Protein AF-A0A257LM45-F1 (afdb_monomer)

Nearest PDB structures (foldseek):
  4m4u-assembly2_B  TM=7.599E-01  e=2.850E-01  Asper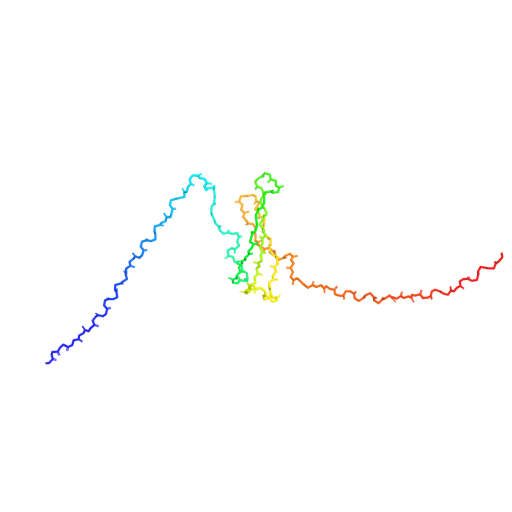gillus fumigatus Af293
  5tgn-assembly1_D  TM=5.383E-01  e=5.459E+00  Sphaerobacter thermophilus DSM 20745

Radius of gyration: 29.71 Å; Cα contacts (8 Å, |Δi|>4): 124; chains: 1; bounding box: 110×22×77 Å

Structure (mmCIF, N/CA/C/O backbone):
data_AF-A0A257LM45-F1
#
_entry.id   AF-A0A257LM45-F1
#
loop_
_atom_site.group_PDB
_atom_site.id
_atom_site.type_symbol
_atom_site.label_atom_id
_atom_site.label_alt_id
_atom_site.label_comp_id
_atom_site.label_asym_id
_atom_site.label_entity_id
_atom_site.label_seq_id
_atom_site.pdbx_PDB_ins_code
_atom_site.Cartn_x
_atom_site.Cartn_y
_atom_site.Cartn_z
_atom_site.occupancy
_atom_site.B_iso_or_equiv
_atom_site.auth_seq_id
_atom_site.auth_comp_id
_atom_site.auth_asym_id
_atom_site.auth_atom_id
_atom_site.pdbx_PDB_model_num
ATOM 1 N N . MET A 1 1 ? 66.478 -12.628 19.233 1.00 42.16 1 MET A N 1
ATOM 2 C CA . MET A 1 1 ? 65.895 -11.412 18.619 1.00 42.16 1 MET A CA 1
ATOM 3 C C . MET A 1 1 ? 64.378 -11.593 18.687 1.00 42.16 1 MET A C 1
ATOM 5 O O . MET A 1 1 ? 63.871 -12.444 17.982 1.00 42.16 1 MET A O 1
ATOM 9 N N . LYS A 1 2 ? 63.728 -11.220 19.798 1.00 41.28 2 LYS A N 1
ATOM 10 C CA . LYS A 1 2 ? 63.053 -9.925 20.031 1.00 41.28 2 LYS A CA 1
ATOM 11 C C . LYS A 1 2 ? 61.940 -9.644 19.004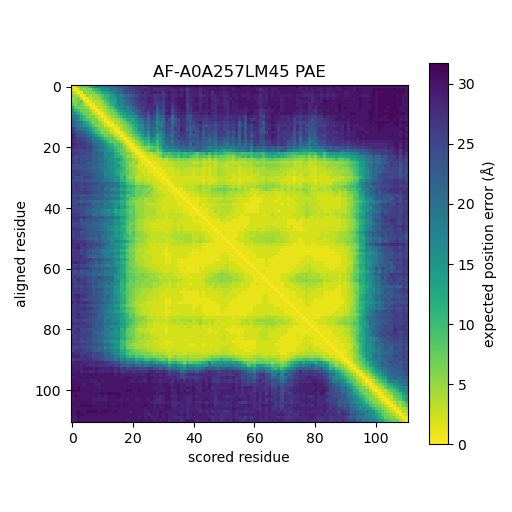 1.00 41.28 2 LYS A C 1
ATOM 13 O O . LYS A 1 2 ? 62.259 -9.140 17.940 1.00 41.28 2 LYS A O 1
ATOM 18 N N . ASN A 1 3 ? 60.710 -9.981 19.423 1.00 41.50 3 ASN A N 1
ATOM 19 C CA . ASN A 1 3 ? 59.412 -9.289 19.289 1.00 41.50 3 ASN A CA 1
ATOM 20 C C . ASN A 1 3 ? 59.021 -8.758 17.886 1.00 41.50 3 ASN A C 1
ATOM 22 O O . ASN A 1 3 ? 59.812 -8.143 17.195 1.00 41.50 3 ASN A O 1
ATOM 26 N N . THR A 1 4 ? 57.784 -8.888 17.410 1.00 47.97 4 THR A N 1
ATOM 27 C CA . THR A 1 4 ? 56.580 -8.354 18.059 1.00 47.97 4 THR A CA 1
ATOM 28 C C . THR A 1 4 ? 55.345 -8.909 17.348 1.00 47.97 4 THR A C 1
ATOM 30 O O . THR A 1 4 ? 55.114 -8.627 16.175 1.00 47.97 4 THR A O 1
ATOM 33 N N . LEU A 1 5 ? 54.543 -9.680 18.079 1.00 52.12 5 LEU A N 1
ATOM 34 C CA . LEU A 1 5 ? 53.169 -10.025 17.734 1.00 52.12 5 LEU A CA 1
ATOM 35 C C . LEU A 1 5 ? 52.301 -8.782 17.993 1.00 52.12 5 LEU A C 1
ATOM 37 O O . LEU A 1 5 ? 52.077 -8.417 19.145 1.00 52.12 5 LEU A O 1
ATOM 41 N N . LEU A 1 6 ? 51.861 -8.096 16.938 1.00 52.25 6 LEU A N 1
ATOM 42 C CA . LEU A 1 6 ? 50.916 -6.980 17.035 1.00 52.25 6 LEU A CA 1
ATOM 43 C C . LEU A 1 6 ? 49.488 -7.544 17.044 1.00 52.25 6 LEU A C 1
ATOM 45 O O . LEU A 1 6 ? 48.911 -7.830 15.998 1.00 52.25 6 LEU A O 1
ATOM 49 N N . LEU A 1 7 ? 48.933 -7.717 18.248 1.00 49.59 7 LEU A N 1
ATOM 50 C CA . LEU A 1 7 ? 47.490 -7.847 18.451 1.00 49.59 7 LEU A CA 1
ATOM 51 C C . LEU A 1 7 ? 46.825 -6.507 18.095 1.00 49.59 7 LEU A C 1
ATOM 53 O O . LEU A 1 7 ? 46.943 -5.531 18.835 1.00 49.59 7 LEU A O 1
ATOM 57 N N . LEU A 1 8 ? 46.088 -6.472 16.986 1.00 54.03 8 LEU A N 1
ATOM 58 C CA . LEU A 1 8 ? 45.070 -5.455 16.725 1.00 54.03 8 LEU A CA 1
ATOM 59 C C . LEU A 1 8 ? 43.842 -5.781 17.585 1.00 54.03 8 LEU A C 1
ATOM 61 O O . LEU A 1 8 ? 42.955 -6.526 17.175 1.00 54.03 8 LEU A O 1
ATOM 65 N N . LEU A 1 9 ? 43.809 -5.245 18.805 1.00 53.25 9 LEU A N 1
ATOM 66 C CA . LEU A 1 9 ? 42.611 -5.240 19.638 1.00 53.25 9 LEU A CA 1
ATOM 67 C C . LEU A 1 9 ? 41.660 -4.170 19.079 1.00 53.25 9 LEU A C 1
ATOM 69 O O . LEU A 1 9 ? 41.770 -2.989 19.405 1.00 53.25 9 LEU A O 1
ATOM 73 N N . ALA A 1 10 ? 40.764 -4.568 18.175 1.00 58.34 10 ALA A N 1
ATOM 74 C CA . ALA A 1 10 ? 39.680 -3.710 17.720 1.00 58.34 10 ALA A CA 1
ATOM 75 C C . ALA A 1 10 ? 38.765 -3.404 18.917 1.00 58.34 10 ALA A C 1
ATOM 77 O O . ALA A 1 10 ? 38.065 -4.289 19.411 1.00 58.34 10 ALA A O 1
ATOM 78 N N . LEU A 1 11 ? 38.786 -2.158 19.403 1.00 59.50 11 LEU A N 1
ATOM 79 C CA . LEU A 1 11 ? 37.774 -1.653 20.327 1.00 59.50 11 LEU A CA 1
ATOM 80 C C . LEU A 1 11 ? 36.435 -1.612 19.587 1.00 59.50 11 LEU A C 1
ATOM 82 O O . LEU A 1 11 ? 36.089 -0.628 18.937 1.00 59.50 11 LEU A O 1
ATOM 86 N N . VAL A 1 12 ? 35.680 -2.701 19.677 1.00 63.88 12 VAL A N 1
ATOM 87 C CA . VAL A 1 12 ? 34.253 -2.693 19.374 1.00 63.88 12 VAL A CA 1
ATOM 88 C C . VAL A 1 12 ? 33.588 -1.954 20.528 1.00 63.88 12 VAL A C 1
ATOM 90 O O . VAL A 1 12 ? 33.278 -2.546 21.557 1.00 63.88 12 VAL A O 1
ATOM 93 N N . SER A 1 13 ? 33.434 -0.639 20.393 1.00 64.94 13 SER A N 1
ATOM 94 C CA .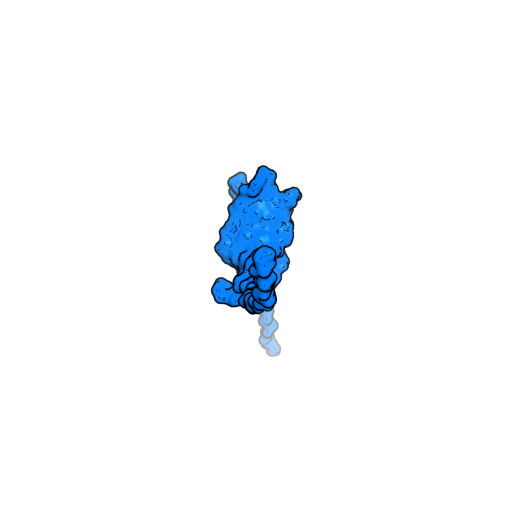 SER A 1 13 ? 32.583 0.138 21.289 1.00 64.94 13 SER A CA 1
ATOM 95 C C . SER A 1 13 ? 31.147 -0.352 21.102 1.00 64.94 13 SER A C 1
ATOM 97 O O . SER A 1 13 ? 30.608 -0.182 20.005 1.00 64.94 13 SER A O 1
ATOM 99 N N . PRO A 1 14 ? 30.497 -0.958 22.111 1.00 63.94 14 PRO A N 1
ATOM 100 C CA . PRO A 1 14 ? 29.077 -1.232 22.012 1.00 63.94 14 PRO A CA 1
ATOM 101 C C . PRO A 1 14 ? 28.359 0.118 21.989 1.00 63.94 14 PRO A C 1
ATOM 103 O O . PRO A 1 14 ? 28.281 0.820 22.998 1.00 63.94 14 PRO A O 1
ATOM 106 N N . SER A 1 15 ? 27.867 0.515 20.817 1.00 71.81 15 SER A N 1
ATOM 107 C CA . SER A 1 15 ? 26.902 1.601 20.708 1.00 71.81 15 SER A CA 1
ATOM 108 C C . SER A 1 15 ? 25.649 1.151 21.447 1.00 71.81 15 SER A C 1
ATOM 110 O O . SER A 1 15 ? 24.865 0.356 20.932 1.00 71.81 15 SER A O 1
ATOM 112 N N . LEU A 1 16 ? 25.490 1.609 22.688 1.00 62.16 16 LEU A N 1
ATOM 113 C CA . LEU A 1 16 ? 24.278 1.397 23.461 1.00 62.16 16 LEU A CA 1
ATOM 114 C C . LEU A 1 16 ? 23.163 2.175 22.751 1.00 62.16 16 LEU A C 1
ATOM 116 O O . LEU A 1 16 ? 23.016 3.382 22.935 1.00 62.16 16 LEU A O 1
ATOM 120 N N . SER A 1 17 ? 22.437 1.504 21.857 1.00 68.19 17 SER A N 1
ATOM 121 C CA . SER A 1 17 ? 21.245 2.072 21.240 1.00 68.19 17 SER A CA 1
ATOM 122 C C . SER A 1 17 ? 20.216 2.237 22.351 1.00 68.19 17 SER A C 1
ATOM 124 O O . SER A 1 17 ? 19.654 1.258 22.843 1.00 68.19 17 SER A O 1
ATOM 126 N N . ALA A 1 18 ? 20.044 3.470 22.827 1.00 63.44 18 ALA A N 1
ATOM 127 C CA . ALA A 1 18 ? 18.987 3.797 23.762 1.00 63.44 18 ALA A CA 1
ATOM 128 C C . ALA A 1 18 ? 17.657 3.547 23.045 1.00 63.44 18 ALA A C 1
ATOM 130 O O . ALA A 1 18 ? 17.246 4.337 22.195 1.00 63.44 18 ALA A O 1
ATOM 131 N N . ALA A 1 19 ? 17.008 2.425 23.354 1.00 65.88 19 ALA A N 1
ATOM 132 C CA . ALA A 1 19 ? 15.647 2.183 22.912 1.00 65.88 19 ALA A CA 1
ATOM 133 C C . ALA A 1 19 ? 14.789 3.338 23.439 1.00 65.88 19 ALA A C 1
ATOM 135 O O . ALA A 1 19 ? 14.680 3.537 24.651 1.00 65.88 19 ALA A O 1
ATOM 136 N N . ALA A 1 20 ? 14.251 4.149 22.528 1.00 71.75 20 ALA A N 1
ATOM 137 C CA . ALA A 1 20 ? 13.397 5.265 22.892 1.00 71.75 20 ALA A CA 1
ATOM 138 C C . ALA A 1 20 ? 12.212 4.726 23.700 1.00 71.75 20 ALA A C 1
ATOM 140 O O . ALA A 1 20 ? 11.489 3.848 23.228 1.00 71.75 20 ALA A O 1
ATOM 141 N N . VAL A 1 21 ? 12.025 5.235 24.920 1.00 72.31 21 VAL A N 1
ATOM 142 C CA . VAL A 1 21 ? 10.841 4.922 25.724 1.00 72.31 21 VAL A CA 1
ATOM 143 C C . VAL A 1 21 ? 9.632 5.461 24.952 1.00 72.31 21 VAL A C 1
ATOM 145 O O . VAL A 1 21 ? 9.579 6.672 24.711 1.00 72.31 21 VAL A O 1
ATOM 148 N N . PRO A 1 22 ? 8.687 4.607 24.517 1.00 75.81 22 PRO A N 1
ATOM 149 C CA . PRO A 1 22 ? 7.531 5.070 23.768 1.00 75.81 22 PRO A CA 1
ATOM 150 C C . PRO A 1 22 ? 6.738 6.067 24.611 1.00 75.81 22 PRO A C 1
ATOM 152 O O . PRO A 1 22 ? 6.458 5.821 25.785 1.00 75.81 22 PRO A O 1
ATOM 155 N N . SER A 1 23 ? 6.374 7.200 24.014 1.00 88.88 23 SER A N 1
ATOM 156 C CA . SER A 1 23 ? 5.428 8.123 24.640 1.00 88.88 23 SER A CA 1
ATOM 157 C C . SER A 1 23 ? 4.094 7.399 24.869 1.00 88.88 23 SER A C 1
ATOM 159 O O . SER A 1 23 ? 3.681 6.647 23.986 1.00 88.88 23 SER A O 1
ATOM 161 N N . PRO A 1 24 ? 3.362 7.668 25.968 1.00 88.62 24 PRO A N 1
ATOM 162 C CA . PRO A 1 24 ? 2.001 7.158 26.164 1.00 88.62 24 PRO A CA 1
ATOM 163 C C . PRO A 1 24 ? 1.032 7.494 25.016 1.00 88.62 24 PRO A C 1
ATOM 165 O O . PRO A 1 24 ? -0.016 6.870 24.895 1.00 88.62 24 PRO A O 1
ATOM 168 N N . ALA A 1 25 ? 1.371 8.476 24.171 1.00 92.00 25 ALA A N 1
ATOM 169 C CA . ALA A 1 25 ? 0.613 8.824 22.971 1.00 92.00 25 ALA A CA 1
ATOM 170 C C . ALA A 1 25 ? 0.824 7.850 21.789 1.00 92.00 25 ALA A C 1
ATOM 172 O O . ALA A 1 25 ? 0.059 7.884 20.827 1.00 92.00 25 ALA A O 1
ATOM 173 N N . VAL A 1 26 ? 1.858 7.002 21.822 1.00 90.94 26 VAL A N 1
ATOM 174 C CA . VAL A 1 26 ? 2.130 6.008 20.774 1.00 90.94 26 VAL A CA 1
ATOM 175 C C . VAL A 1 26 ? 1.298 4.762 21.052 1.00 90.94 26 VAL A C 1
ATOM 177 O O . VAL A 1 26 ? 1.610 3.985 21.948 1.00 90.94 26 VAL A O 1
ATOM 180 N N . LEU A 1 27 ? 0.246 4.561 20.259 1.00 89.06 27 LEU A N 1
ATOM 181 C CA . LEU A 1 27 ? -0.633 3.394 20.391 1.00 89.06 27 LEU A CA 1
ATOM 182 C C . LEU A 1 27 ? -0.012 2.117 19.804 1.00 89.06 27 LEU A C 1
ATOM 184 O O . LEU A 1 27 ? -0.231 1.025 20.321 1.00 89.06 27 LEU A O 1
ATOM 188 N N . SER A 1 28 ? 0.757 2.247 18.721 1.00 89.19 28 SER A N 1
ATOM 189 C CA . SER A 1 28 ? 1.423 1.132 18.041 1.00 89.19 28 SER A CA 1
ATOM 190 C C . SER A 1 28 ? 2.566 1.633 17.161 1.00 89.19 28 SER A C 1
ATOM 192 O O . SER A 1 28 ? 2.459 2.710 16.572 1.00 89.19 28 SER A O 1
ATOM 194 N N . SER A 1 29 ? 3.616 0.830 17.006 1.00 91.62 29 SER A N 1
ATOM 195 C CA . SER A 1 29 ? 4.705 1.058 16.054 1.00 91.62 29 SER A CA 1
ATOM 196 C C . SER A 1 29 ? 5.064 -0.245 15.340 1.00 91.62 29 SER A C 1
ATOM 198 O O . SER A 1 29 ? 4.937 -1.331 15.902 1.00 91.62 29 SER A O 1
ATOM 200 N N . GLY A 1 30 ? 5.478 -0.141 14.081 1.00 91.62 30 GLY A N 1
ATOM 201 C CA . GLY A 1 30 ? 5.833 -1.293 13.259 1.00 91.62 30 GLY A CA 1
ATOM 202 C C . GLY A 1 30 ? 5.882 -0.939 11.779 1.00 91.62 30 GLY A C 1
ATOM 203 O O . GLY A 1 30 ? 5.557 0.183 11.384 1.00 91.62 30 GLY A O 1
ATOM 204 N N . PHE A 1 31 ? 6.286 -1.907 10.964 1.00 93.00 31 PHE A N 1
ATOM 205 C CA . PHE A 1 31 ? 6.298 -1.776 9.514 1.00 93.00 31 PHE A CA 1
ATOM 206 C C . PHE A 1 31 ? 4.982 -2.269 8.901 1.00 93.00 31 PHE A C 1
ATOM 208 O O . PHE A 1 31 ? 4.344 -3.194 9.398 1.00 93.00 31 PHE A O 1
ATOM 215 N N . ILE A 1 32 ? 4.587 -1.647 7.790 1.00 94.94 32 ILE A N 1
ATOM 216 C CA . ILE A 1 32 ? 3.375 -2.008 7.037 1.00 94.94 32 ILE A CA 1
ATOM 217 C C . ILE A 1 32 ? 3.678 -3.055 5.951 1.00 94.94 32 ILE A C 1
ATOM 219 O O . ILE A 1 32 ? 2.811 -3.853 5.609 1.00 94.94 32 ILE A O 1
ATOM 223 N N . ASN A 1 33 ? 4.902 -3.071 5.406 1.00 92.62 33 ASN A N 1
ATOM 224 C CA . ASN A 1 33 ? 5.273 -3.906 4.259 1.00 92.62 33 ASN A CA 1
ATOM 225 C C . ASN A 1 33 ? 6.730 -4.412 4.357 1.00 92.62 33 ASN A C 1
ATOM 227 O O . ASN A 1 33 ? 7.596 -3.969 3.606 1.00 92.62 33 ASN A O 1
ATOM 231 N N . GLU A 1 34 ? 7.014 -5.323 5.296 1.00 87.94 34 GLU A N 1
ATOM 232 C CA . GLU A 1 34 ? 8.378 -5.814 5.613 1.00 87.94 34 GLU A CA 1
ATOM 233 C C . GLU A 1 34 ? 9.070 -6.616 4.488 1.00 87.94 34 GLU A C 1
ATOM 235 O O . GLU A 1 34 ? 10.261 -6.895 4.578 1.00 87.94 34 GLU A O 1
ATOM 240 N N . GLY A 1 35 ? 8.360 -6.950 3.407 1.00 88.75 35 GLY A N 1
ATOM 241 C CA . GLY A 1 35 ? 8.879 -7.687 2.246 1.00 88.75 35 GLY A CA 1
ATOM 242 C C . GLY A 1 35 ? 8.689 -6.942 0.927 1.00 88.75 35 GLY A C 1
ATOM 243 O O . GLY A 1 35 ? 8.386 -7.567 -0.088 1.00 88.75 35 GLY A O 1
ATOM 244 N N . ALA A 1 36 ? 8.776 -5.610 0.950 1.00 93.06 36 ALA A N 1
ATOM 245 C CA . ALA A 1 36 ? 8.574 -4.792 -0.237 1.00 93.06 36 ALA A CA 1
ATOM 246 C C . ALA A 1 36 ? 9.506 -5.224 -1.394 1.00 93.06 36 ALA A C 1
ATOM 248 O O . ALA A 1 36 ? 10.715 -5.336 -1.190 1.00 93.06 36 ALA A O 1
ATOM 249 N N . PRO A 1 37 ? 8.987 -5.416 -2.623 1.00 94.19 37 PRO A N 1
ATOM 250 C CA . PRO A 1 37 ? 9.801 -5.786 -3.786 1.00 94.19 37 PRO A CA 1
ATOM 251 C C . PRO A 1 37 ? 10.603 -4.606 -4.369 1.00 94.19 37 PRO A C 1
ATOM 253 O O . PRO A 1 37 ? 11.132 -4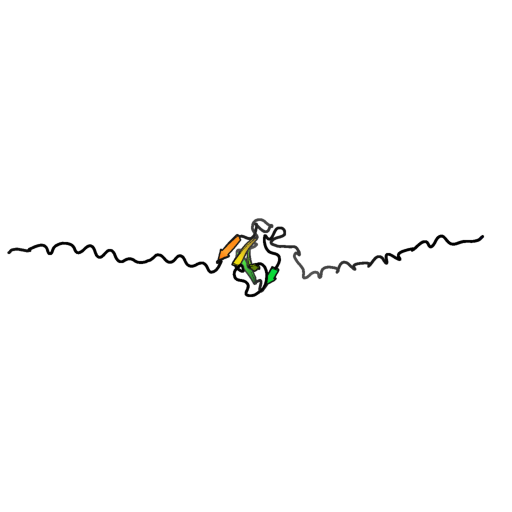.701 -5.472 1.00 94.19 37 PRO A O 1
ATOM 256 N N . TYR A 1 38 ? 10.678 -3.487 -3.648 1.00 95.94 38 TYR A N 1
ATOM 257 C CA . TYR A 1 38 ? 11.335 -2.249 -4.050 1.00 95.94 38 TYR A CA 1
ATOM 258 C C . TYR A 1 38 ? 12.168 -1.688 -2.891 1.00 95.94 38 TYR A C 1
ATOM 260 O O . TYR A 1 38 ? 11.794 -1.845 -1.727 1.00 95.94 38 TYR A O 1
ATOM 268 N N . PRO A 1 39 ? 13.284 -1.004 -3.191 1.00 96.56 39 PRO A N 1
ATOM 269 C CA . PRO A 1 39 ? 14.195 -0.501 -2.168 1.00 96.56 39 PRO A CA 1
ATOM 270 C C . PRO A 1 39 ? 13.757 0.831 -1.537 1.00 96.56 39 PRO A C 1
ATOM 272 O O . PRO A 1 39 ? 14.272 1.176 -0.476 1.00 96.56 39 PRO A O 1
ATOM 275 N N . SER A 1 40 ? 12.837 1.583 -2.158 1.00 96.50 40 SER A N 1
ATOM 276 C CA . SER A 1 40 ? 12.454 2.927 -1.701 1.00 96.50 40 SER A CA 1
ATOM 277 C C . SER A 1 40 ? 10.940 3.104 -1.579 1.00 96.50 40 SER A C 1
ATOM 279 O O . SER A 1 40 ? 10.183 2.675 -2.451 1.00 96.50 40 SER A O 1
ATOM 281 N N . CYS A 1 41 ? 10.500 3.820 -0.537 1.00 96.50 41 CYS A N 1
ATOM 282 C CA . CYS A 1 41 ? 9.127 4.305 -0.388 1.00 96.50 41 CYS A CA 1
ATOM 283 C C . CYS A 1 41 ? 9.089 5.784 0.035 1.00 96.50 41 CYS A C 1
ATOM 285 O O . CYS A 1 41 ? 9.954 6.241 0.781 1.00 96.50 41 CYS A O 1
ATOM 287 N N . HIS A 1 42 ? 8.114 6.554 -0.456 1.00 96.12 42 HIS A N 1
ATOM 288 C CA . HIS A 1 42 ? 7.979 7.980 -0.125 1.00 96.12 42 HIS A CA 1
ATOM 289 C C . HIS A 1 42 ? 6.529 8.477 -0.205 1.00 96.12 42 HIS A C 1
ATOM 291 O O . HIS A 1 42 ? 5.652 7.799 -0.745 1.00 96.12 42 HIS A O 1
ATOM 297 N N . ALA A 1 43 ? 6.301 9.668 0.366 1.00 95.81 43 ALA A N 1
ATOM 298 C CA . ALA A 1 43 ? 5.017 10.375 0.391 1.00 95.81 43 ALA A CA 1
ATOM 299 C C . ALA A 1 43 ? 3.842 9.482 0.839 1.00 95.81 43 ALA A C 1
ATOM 301 O O . ALA A 1 43 ? 2.834 9.345 0.146 1.00 95.81 43 ALA A O 1
ATOM 302 N N . SER A 1 44 ? 4.005 8.844 2.002 1.00 96.38 44 SER A N 1
ATOM 303 C CA . SER A 1 44 ? 2.988 7.969 2.574 1.00 96.38 44 SER A CA 1
ATOM 304 C C . SER A 1 44 ? 1.820 8.746 3.183 1.00 96.38 44 SER A C 1
ATOM 306 O O . SER A 1 44 ? 1.961 9.859 3.689 1.00 96.38 44 SER A O 1
ATOM 308 N N . THR A 1 45 ? 0.652 8.114 3.164 1.00 97.50 45 THR A N 1
ATOM 309 C CA . THR A 1 45 ? -0.557 8.548 3.861 1.00 97.50 45 THR A CA 1
ATOM 310 C C . THR A 1 45 ? -1.210 7.354 4.545 1.00 97.50 45 THR A C 1
ATOM 312 O O . THR A 1 45 ? -1.035 6.210 4.121 1.00 97.50 45 THR A O 1
ATOM 315 N N . ILE A 1 46 ? -1.967 7.616 5.605 1.00 97.50 46 ILE A N 1
ATOM 316 C CA . ILE A 1 46 ? -2.760 6.621 6.321 1.00 97.50 46 ILE A CA 1
ATOM 317 C C . ILE A 1 46 ? -4.086 7.248 6.747 1.00 97.50 46 ILE A C 1
ATOM 319 O O . ILE A 1 46 ? -4.125 8.397 7.184 1.00 97.50 46 ILE A O 1
ATOM 323 N N . VAL A 1 47 ? -5.177 6.500 6.612 1.00 97.94 47 VAL A N 1
ATOM 324 C CA . VAL A 1 47 ? -6.521 6.951 6.981 1.00 97.94 47 VAL A CA 1
ATOM 325 C C . VAL A 1 47 ? -7.315 5.814 7.611 1.00 97.94 47 VAL A C 1
ATOM 327 O O . VAL A 1 47 ? -7.176 4.654 7.219 1.00 97.94 47 VAL A O 1
ATOM 330 N N . GLU A 1 48 ? -8.168 6.140 8.576 1.00 97.31 48 GLU A N 1
ATOM 331 C CA . GLU A 1 48 ? -9.179 5.216 9.085 1.00 97.31 48 GLU A CA 1
ATOM 332 C C . GLU A 1 48 ? -10.416 5.253 8.180 1.00 97.31 48 GLU A C 1
ATOM 334 O O . GLU A 1 48 ? -10.990 6.310 7.928 1.00 97.31 48 GLU A O 1
ATOM 339 N N . THR A 1 49 ? -10.821 4.093 7.666 1.00 97.06 49 THR A N 1
ATOM 340 C CA . THR A 1 49 ? -11.972 3.967 6.748 1.00 97.06 49 THR A CA 1
ATOM 341 C C . THR A 1 49 ? -13.231 3.450 7.443 1.00 97.06 49 THR A C 1
ATOM 343 O O . THR A 1 49 ? -14.338 3.627 6.942 1.00 97.06 49 THR A O 1
ATOM 346 N N . ALA A 1 50 ? -13.060 2.805 8.595 1.00 96.50 50 ALA A N 1
ATOM 347 C CA . ALA A 1 50 ? -14.095 2.345 9.513 1.00 96.50 50 ALA A CA 1
ATOM 348 C C . ALA A 1 50 ? -13.427 2.054 10.872 1.00 96.50 50 ALA A C 1
ATOM 350 O O . ALA A 1 50 ? -12.209 1.867 10.882 1.00 96.50 50 ALA A O 1
ATOM 351 N N . PRO A 1 51 ? -14.178 1.935 11.984 1.00 95.44 51 PRO A N 1
ATOM 352 C CA . PRO A 1 51 ? -13.597 1.669 13.301 1.00 95.44 51 PRO A CA 1
ATOM 353 C C . PRO A 1 51 ? -12.597 0.502 13.292 1.00 95.44 51 PRO A C 1
ATOM 355 O O . PRO A 1 51 ? -12.958 -0.637 12.980 1.00 95.44 51 PRO A O 1
ATOM 358 N N . GLY A 1 52 ? -11.331 0.795 13.601 1.00 93.75 52 GLY A N 1
ATOM 359 C CA . GLY A 1 52 ? -10.238 -0.183 13.658 1.00 93.75 52 GLY A CA 1
ATOM 360 C C . GLY A 1 52 ? -9.734 -0.692 12.298 1.00 93.75 52 GLY A C 1
ATOM 361 O O . GLY A 1 52 ? -8.935 -1.633 12.256 1.00 93.75 52 GLY A O 1
ATOM 362 N N . ARG A 1 53 ? -10.184 -0.096 11.184 1.00 96.94 53 ARG A N 1
ATOM 363 C CA . ARG A 1 53 ? -9.753 -0.429 9.818 1.00 96.94 53 ARG A CA 1
ATOM 364 C C . ARG A 1 53 ? -9.020 0.738 9.180 1.00 96.94 53 ARG A C 1
ATOM 366 O O . ARG A 1 53 ? -9.622 1.768 8.867 1.00 96.94 53 ARG A O 1
ATOM 373 N N . LEU A 1 54 ? -7.733 0.540 8.920 1.00 98.12 54 LEU A N 1
ATOM 374 C CA . LEU A 1 54 ? -6.875 1.554 8.310 1.00 98.12 54 LEU A CA 1
ATOM 375 C C . LEU A 1 54 ? -6.551 1.186 6.865 1.00 98.12 54 LEU A C 1
ATOM 377 O O . LEU A 1 54 ? -6.470 0.011 6.506 1.00 98.12 54 LEU A O 1
ATOM 381 N N . VAL A 1 55 ? -6.322 2.200 6.046 1.00 98.38 55 VAL A N 1
ATOM 382 C CA . VAL A 1 55 ? -5.724 2.065 4.721 1.00 98.38 55 VAL A CA 1
ATOM 383 C C . VAL A 1 55 ? -4.509 2.973 4.678 1.00 98.38 55 VAL A C 1
ATOM 385 O O . VAL A 1 55 ? -4.604 4.144 5.040 1.00 98.38 55 VAL A O 1
ATOM 388 N N . ALA A 1 56 ? -3.379 2.430 4.243 1.00 98.38 56 ALA A N 1
ATOM 389 C CA . ALA A 1 56 ? -2.166 3.184 3.979 1.00 98.38 56 ALA A CA 1
ATOM 390 C C . ALA A 1 56 ? -1.857 3.150 2.483 1.00 98.38 56 ALA A C 1
ATOM 392 O O . ALA A 1 56 ? -2.078 2.126 1.834 1.00 98.38 56 ALA A O 1
ATOM 393 N N . ALA A 1 57 ? -1.342 4.254 1.951 1.00 98.50 57 ALA A N 1
ATOM 394 C CA . ALA A 1 57 ? -0.879 4.351 0.573 1.00 98.50 57 ALA A CA 1
ATOM 395 C C . ALA A 1 57 ? 0.461 5.088 0.501 1.00 98.50 57 ALA A C 1
ATOM 397 O O . ALA A 1 57 ? 0.741 5.934 1.350 1.00 98.50 57 ALA A O 1
ATOM 398 N N . TRP A 1 58 ? 1.297 4.754 -0.479 1.00 98.31 58 TRP A N 1
ATOM 399 C CA . TRP A 1 58 ? 2.614 5.365 -0.687 1.00 98.31 58 TRP A CA 1
ATOM 400 C C . TRP A 1 58 ? 3.108 5.134 -2.119 1.00 98.31 58 TRP A C 1
ATOM 402 O O . TRP A 1 58 ? 2.571 4.296 -2.846 1.00 98.31 58 TRP A O 1
ATOM 412 N N . PHE A 1 59 ? 4.161 5.848 -2.511 1.00 98.06 59 PHE A N 1
ATOM 413 C CA . PHE A 1 59 ? 4.915 5.550 -3.729 1.00 98.06 59 PHE A CA 1
ATOM 414 C C . PHE A 1 59 ? 6.010 4.531 -3.426 1.00 98.06 59 PHE A C 1
ATOM 416 O O . PHE A 1 59 ? 6.735 4.704 -2.445 1.00 98.06 59 PHE A O 1
ATOM 423 N N . GLY A 1 60 ? 6.146 3.495 -4.256 1.00 97.75 60 GLY A N 1
ATOM 424 C CA . GLY A 1 60 ? 7.146 2.432 -4.107 1.00 97.75 60 GLY A CA 1
ATOM 425 C C . GLY A 1 60 ? 7.839 2.121 -5.432 1.00 97.75 60 GLY A C 1
ATOM 426 O O . GLY A 1 60 ? 7.162 1.973 -6.444 1.00 97.75 60 GLY A O 1
ATOM 427 N N . GLY A 1 61 ? 9.171 2.047 -5.424 1.00 97.69 61 GLY A N 1
ATOM 428 C CA . GLY A 1 61 ? 9.997 1.782 -6.608 1.00 97.69 61 GLY A CA 1
ATOM 429 C C . GLY A 1 61 ? 11.490 1.914 -6.302 1.00 97.69 61 GLY A C 1
ATOM 430 O O . GLY A 1 61 ? 11.885 2.018 -5.137 1.00 97.69 61 GLY A O 1
ATOM 431 N N . THR A 1 62 ? 12.338 1.930 -7.329 1.00 97.94 62 THR A N 1
ATOM 432 C CA . THR A 1 62 ? 13.792 2.058 -7.146 1.00 97.94 62 THR A CA 1
ATOM 433 C C . THR A 1 62 ? 14.180 3.400 -6.507 1.00 97.94 62 THR A C 1
ATOM 435 O O . THR A 1 62 ? 14.931 3.429 -5.531 1.00 97.94 62 THR A O 1
ATOM 438 N N . ALA A 1 63 ? 13.656 4.515 -7.026 1.00 96.44 63 ALA A N 1
ATOM 439 C CA . ALA A 1 63 ? 13.903 5.870 -6.525 1.00 96.44 63 ALA A CA 1
ATOM 440 C C . ALA A 1 63 ? 12.805 6.838 -6.995 1.00 96.44 63 ALA A C 1
ATOM 442 O O . ALA A 1 63 ? 12.090 6.539 -7.950 1.00 96.44 63 ALA A O 1
ATOM 443 N N . GLU A 1 64 ? 12.687 8.011 -6.361 1.00 95.31 64 GLU A N 1
ATOM 444 C CA . GLU A 1 64 ? 11.760 9.065 -6.805 1.00 95.31 64 GLU A CA 1
ATOM 445 C C . GLU A 1 64 ? 11.951 9.363 -8.307 1.00 95.31 64 GLU A C 1
ATOM 447 O O . GLU A 1 64 ? 13.081 9.485 -8.782 1.00 95.31 64 GLU A O 1
ATOM 452 N N . ARG A 1 65 ? 10.839 9.504 -9.046 1.00 92.69 65 ARG A N 1
ATOM 453 C CA . ARG A 1 65 ? 10.777 9.790 -10.499 1.00 92.69 65 ARG A CA 1
ATOM 454 C C . ARG A 1 65 ? 11.251 8.672 -11.439 1.00 92.69 65 ARG A C 1
ATOM 456 O O . ARG A 1 65 ? 11.258 8.887 -12.649 1.00 92.69 65 ARG A O 1
ATOM 463 N N . ASN A 1 66 ? 11.641 7.506 -10.930 1.00 96.56 66 ASN A N 1
ATOM 464 C CA . ASN A 1 66 ? 12.016 6.368 -11.772 1.00 96.56 66 ASN A CA 1
ATOM 465 C C . ASN A 1 66 ? 10.757 5.734 -12.423 1.00 96.56 66 ASN A C 1
ATOM 467 O O . ASN A 1 66 ? 9.722 5.674 -11.756 1.00 96.56 66 ASN A O 1
ATOM 471 N N . PRO A 1 67 ? 10.790 5.283 -13.699 1.00 95.31 67 PRO A N 1
ATOM 472 C CA . PRO A 1 67 ? 9.629 4.670 -14.356 1.00 95.31 67 PRO A CA 1
ATOM 473 C C . PRO A 1 67 ? 9.015 3.441 -13.675 1.00 95.31 67 PRO A C 1
ATOM 475 O O . PRO A 1 67 ? 7.882 3.097 -13.989 1.00 95.31 67 PRO A O 1
ATOM 478 N N . ASP A 1 68 ? 9.739 2.776 -12.773 1.00 95.62 68 ASP A N 1
ATOM 479 C CA . ASP A 1 68 ? 9.243 1.638 -11.991 1.00 95.62 68 ASP A CA 1
ATOM 480 C C . ASP A 1 68 ? 8.501 2.054 -10.706 1.00 95.62 68 ASP A C 1
ATOM 482 O O . ASP A 1 68 ? 8.130 1.197 -9.906 1.00 95.62 68 ASP A O 1
ATOM 486 N N . VAL A 1 69 ? 8.298 3.357 -10.473 1.00 97.31 69 VAL A N 1
ATOM 487 C CA . VAL A 1 69 ? 7.525 3.845 -9.326 1.00 97.31 69 VAL A CA 1
ATOM 4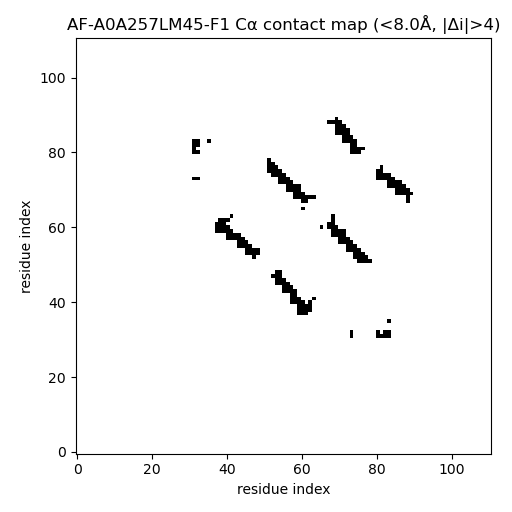88 C C . VAL A 1 69 ? 6.031 3.639 -9.559 1.00 97.31 69 VAL A C 1
ATOM 490 O O . VAL A 1 69 ? 5.426 4.263 -10.431 1.00 97.31 69 VAL A O 1
ATOM 493 N N . GLY A 1 70 ? 5.427 2.827 -8.696 1.00 97.19 70 GLY A N 1
ATOM 494 C CA . GLY A 1 70 ? 3.985 2.630 -8.603 1.00 97.19 70 GLY A CA 1
ATOM 495 C C . GLY A 1 70 ? 3.381 3.228 -7.332 1.00 97.19 70 GLY A C 1
ATOM 496 O O . GLY A 1 70 ? 4.079 3.599 -6.383 1.00 97.19 70 GLY A O 1
ATOM 497 N N . ILE A 1 71 ? 2.051 3.292 -7.300 1.00 97.88 71 ILE A N 1
ATOM 498 C CA . ILE A 1 71 ? 1.260 3.574 -6.101 1.00 97.88 71 ILE A CA 1
ATOM 499 C C . ILE A 1 71 ? 0.910 2.242 -5.449 1.00 97.88 71 ILE A C 1
ATOM 501 O O . ILE A 1 71 ? 0.304 1.371 -6.074 1.00 97.88 71 ILE A O 1
ATOM 505 N N . TRP A 1 72 ? 1.254 2.114 -4.174 1.00 98.31 72 TRP A N 1
ATOM 506 C CA . TRP A 1 72 ? 1.026 0.924 -3.365 1.00 98.31 72 TRP A CA 1
ATOM 507 C C . TRP A 1 72 ? 0.013 1.210 -2.266 1.00 98.31 72 TRP A C 1
ATOM 509 O O . TRP A 1 72 ? -0.017 2.312 -1.719 1.00 98.31 72 TRP A O 1
ATOM 519 N N . VAL A 1 73 ? -0.809 0.212 -1.938 1.00 98.38 73 VAL A N 1
ATOM 520 C CA . VAL A 1 73 ? -1.821 0.279 -0.877 1.00 98.38 73 VAL A CA 1
ATOM 521 C C . VAL A 1 73 ? -1.719 -0.948 0.021 1.00 98.38 73 VAL A C 1
ATOM 523 O O . VAL A 1 73 ? -1.634 -2.069 -0.470 1.00 98.38 73 VAL A O 1
ATOM 526 N N . ALA A 1 74 ? -1.805 -0.754 1.336 1.00 98.19 74 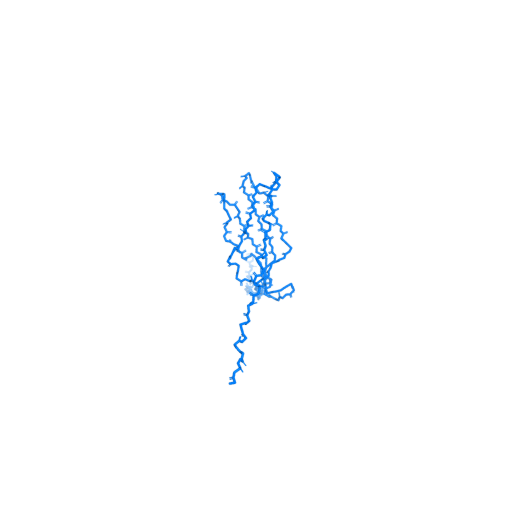ALA A N 1
ATOM 527 C CA . ALA A 1 74 ? -2.029 -1.829 2.302 1.00 98.19 74 ALA A CA 1
ATOM 528 C C . ALA A 1 74 ? -3.231 -1.519 3.191 1.00 98.19 74 ALA A C 1
ATOM 530 O O . ALA A 1 74 ? -3.571 -0.362 3.452 1.00 98.19 74 ALA A O 1
ATOM 531 N N . ARG A 1 75 ? -3.873 -2.582 3.672 1.00 97.94 75 ARG A N 1
ATOM 532 C CA . ARG A 1 75 ? -5.036 -2.509 4.560 1.00 97.94 75 ARG A CA 1
ATOM 533 C C . ARG A 1 75 ? -4.679 -3.074 5.921 1.00 97.94 75 ARG A C 1
ATOM 535 O O . ARG A 1 75 ? -4.027 -4.111 6.000 1.00 97.94 75 ARG A O 1
ATOM 542 N N . HIS A 1 76 ? -5.137 -2.411 6.973 1.00 97.75 76 HIS A N 1
ATOM 543 C CA . HIS A 1 76 ? -5.095 -2.926 8.329 1.00 97.75 76 HIS A CA 1
ATOM 544 C C . HIS A 1 76 ? -6.468 -3.486 8.689 1.00 97.75 76 HIS A C 1
ATOM 546 O O . HIS A 1 76 ? -7.42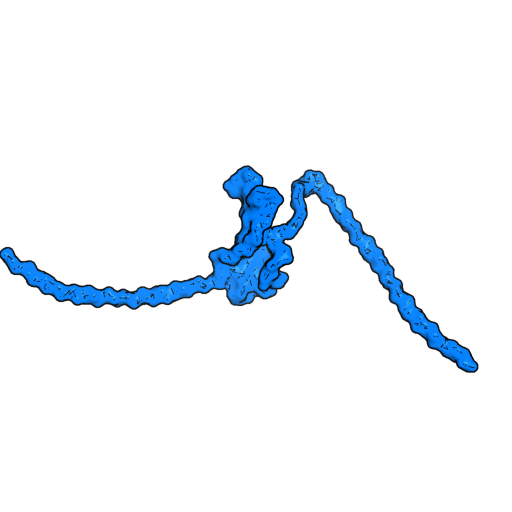4 -2.732 8.885 1.00 97.75 76 HIS A O 1
ATOM 552 N N . GLU A 1 77 ? -6.570 -4.808 8.780 1.00 96.19 77 GLU A N 1
ATOM 553 C CA . GLU A 1 77 ? -7.820 -5.516 9.046 1.00 96.19 77 GLU A CA 1
ATOM 554 C C . GLU A 1 77 ? -7.574 -6.624 10.073 1.00 96.19 77 GLU A C 1
ATOM 556 O O . GLU A 1 77 ? -6.613 -7.385 9.974 1.00 96.19 77 GLU A O 1
ATOM 561 N N . GLY A 1 78 ? -8.437 -6.711 11.090 1.00 93.69 78 GLY A N 1
ATOM 562 C CA . GLY A 1 78 ? -8.303 -7.729 12.136 1.00 93.69 78 GLY A CA 1
ATOM 563 C C . GLY A 1 78 ? -7.015 -7.607 12.960 1.00 93.69 78 GLY A C 1
ATOM 564 O O . GLY A 1 78 ? -6.442 -8.625 13.333 1.00 93.69 78 GLY A O 1
ATOM 565 N N . GLY A 1 79 ? -6.542 -6.381 13.216 1.00 93.38 79 GLY A N 1
ATOM 566 C CA . GLY A 1 79 ? -5.362 -6.137 14.059 1.00 93.38 79 GLY A CA 1
ATOM 567 C C . GLY A 1 79 ? -4.010 -6.352 13.373 1.00 93.38 79 GLY A C 1
ATOM 568 O O . GLY A 1 79 ? -2.998 -6.434 14.062 1.00 93.38 79 GLY A O 1
ATOM 569 N N . ARG A 1 80 ? -3.976 -6.487 12.040 1.00 94.94 80 ARG A N 1
ATOM 570 C CA . ARG A 1 80 ? -2.740 -6.690 11.273 1.00 94.94 80 ARG A CA 1
ATOM 571 C C . ARG A 1 80 ? -2.769 -5.974 9.930 1.00 94.94 80 ARG A C 1
ATOM 573 O O . ARG A 1 80 ? -3.834 -5.801 9.337 1.00 94.94 80 ARG A O 1
ATOM 580 N N . TRP A 1 81 ? -1.587 -5.639 9.423 1.00 96.69 81 TRP A N 1
ATOM 581 C CA . TRP A 1 81 ? -1.404 -5.204 8.042 1.00 96.69 81 TRP A CA 1
ATOM 582 C C . TRP A 1 81 ? -1.439 -6.398 7.086 1.00 96.69 81 TRP A C 1
ATOM 584 O O . TRP A 1 81 ? -0.811 -7.430 7.327 1.00 96.69 81 TRP A O 1
ATOM 594 N N . LEU A 1 82 ? -2.198 -6.258 6.004 1.00 95.88 82 LEU A N 1
ATOM 595 C CA . LEU A 1 82 ? -2.123 -7.132 4.840 1.00 95.88 82 LEU A CA 1
ATOM 596 C C . LEU A 1 82 ? -0.966 -6.681 3.931 1.00 95.88 82 LEU A C 1
ATOM 598 O O . LEU A 1 82 ? -0.614 -5.499 3.963 1.00 95.88 82 LEU A O 1
ATOM 602 N N . PRO A 1 83 ? -0.401 -7.580 3.101 1.00 95.00 83 PRO A N 1
ATOM 603 C CA . PRO A 1 83 ? 0.655 -7.217 2.159 1.00 95.00 83 PRO A CA 1
ATOM 604 C C . PRO A 1 83 ? 0.262 -6.038 1.266 1.00 95.00 83 PRO A C 1
ATOM 606 O O . PRO A 1 83 ? -0.888 -5.936 0.829 1.00 95.00 83 PRO A O 1
ATOM 609 N N . GLY A 1 84 ? 1.230 -5.165 0.982 1.00 96.44 84 GLY A N 1
ATOM 610 C CA . GLY A 1 84 ? 1.030 -4.067 0.045 1.00 96.44 84 GLY A CA 1
ATOM 611 C C . GLY A 1 84 ? 0.755 -4.588 -1.365 1.00 96.44 84 GLY A C 1
ATOM 612 O O . GLY A 1 84 ? 1.436 -5.497 -1.836 1.00 96.44 84 GLY A O 1
ATOM 613 N N . VAL A 1 85 ? -0.215 -3.986 -2.045 1.00 97.38 85 VAL A N 1
ATOM 614 C CA . VAL A 1 85 ? -0.542 -4.265 -3.447 1.00 97.38 85 VAL A CA 1
ATOM 615 C C . VAL A 1 85 ? -0.311 -3.019 -4.293 1.00 97.38 85 VAL A C 1
ATOM 617 O O . VAL A 1 85 ? -0.676 -1.915 -3.886 1.00 97.38 85 VAL A O 1
ATOM 620 N N . GLU A 1 86 ? 0.299 -3.185 -5.463 1.00 97.31 86 GLU A N 1
ATOM 621 C CA . GLU A 1 86 ? 0.407 -2.115 -6.454 1.00 97.31 86 GLU A CA 1
ATOM 622 C C . GLU A 1 86 ? -0.968 -1.877 -7.088 1.00 97.31 86 GLU A C 1
ATOM 624 O O . GLU A 1 86 ? -1.601 -2.806 -7.590 1.00 97.31 86 GLU A O 1
ATOM 629 N N . VAL A 1 87 ? -1.454 -0.636 -7.036 1.00 97.38 87 VAL A N 1
ATOM 630 C CA . VAL A 1 87 ? -2.778 -0.252 -7.558 1.00 97.38 87 VAL A CA 1
ATOM 631 C C . VAL A 1 87 ? -2.699 0.656 -8.783 1.00 97.38 87 VAL A C 1
ATOM 633 O O . VAL A 1 87 ? -3.696 0.813 -9.485 1.00 97.38 87 VAL A O 1
ATOM 636 N N . ALA A 1 88 ? -1.537 1.254 -9.053 1.00 95.88 88 ALA A N 1
ATOM 637 C CA . ALA A 1 88 ? -1.286 2.037 -10.258 1.00 95.88 88 ALA A CA 1
ATOM 638 C C . ALA A 1 88 ? 0.212 2.059 -10.582 1.00 95.88 88 ALA A C 1
ATOM 640 O O . ALA A 1 88 ? 1.019 2.303 -9.694 1.00 95.88 88 ALA A O 1
ATOM 641 N N . ASN A 1 89 ? 0.567 1.873 -11.852 1.00 94.31 89 ASN A N 1
ATOM 642 C CA . ASN A 1 89 ? 1.953 1.850 -12.343 1.00 94.31 89 ASN A CA 1
ATOM 643 C C . ASN A 1 89 ? 2.169 2.754 -13.573 1.00 94.31 89 ASN A C 1
ATOM 645 O O . ASN A 1 89 ? 3.168 2.644 -14.274 1.00 94.31 89 ASN A O 1
ATOM 649 N N . GLY A 1 90 ? 1.198 3.620 -13.881 1.00 87.38 90 GLY A N 1
ATOM 650 C CA . GLY A 1 90 ? 1.274 4.551 -15.010 1.00 87.38 90 GLY A CA 1
ATOM 651 C C . GLY A 1 90 ? 1.146 3.918 -16.402 1.00 87.38 90 GLY A C 1
ATOM 652 O O . GLY A 1 90 ? 1.212 4.647 -17.389 1.00 87.38 90 GLY A O 1
ATOM 653 N N . VAL A 1 91 ? 0.933 2.601 -16.518 1.00 86.38 91 VAL A N 1
ATOM 654 C CA . VAL A 1 91 ? 0.714 1.944 -17.813 1.00 86.38 91 VAL A CA 1
ATOM 655 C C . VAL A 1 91 ? -0.743 2.114 -18.241 1.00 86.38 91 VAL A C 1
ATOM 657 O O . VAL A 1 91 ? -1.655 1.530 -17.658 1.00 86.38 91 VAL A O 1
ATOM 660 N N . GLU A 1 92 ? -0.967 2.891 -19.299 1.00 79.38 92 GLU A N 1
ATOM 661 C CA . GLU A 1 92 ? -2.270 3.010 -19.954 1.00 79.38 92 GLU A CA 1
ATOM 662 C C . GLU A 1 92 ? -2.359 2.018 -21.121 1.00 79.38 92 GLU A C 1
ATOM 664 O O . GLU A 1 92 ? -1.562 2.055 -22.062 1.00 79.38 92 GLU A O 1
ATOM 669 N N . LEU A 1 93 ? -3.342 1.113 -21.080 1.00 76.25 93 LEU A N 1
ATOM 670 C CA . LEU A 1 93 ? -3.638 0.256 -22.224 1.00 76.25 93 LEU A CA 1
ATOM 671 C C . LEU A 1 93 ? -4.231 1.119 -23.339 1.00 76.25 93 LEU A C 1
ATOM 673 O O . LEU A 1 93 ? -5.385 1.541 -23.262 1.00 76.25 93 LEU A O 1
ATOM 677 N N . GLN A 1 94 ? -3.471 1.335 -24.412 1.00 62.09 94 GLN A N 1
ATOM 678 C CA . GLN A 1 94 ? -4.032 1.877 -25.644 1.00 62.09 94 GLN A CA 1
ATOM 679 C C . GLN A 1 94 ? -4.948 0.828 -26.278 1.00 62.09 94 GLN A C 1
ATOM 681 O O . GLN A 1 94 ? -4.537 0.046 -27.133 1.00 62.09 94 GLN A O 1
ATOM 686 N N . VAL A 1 95 ? -6.225 0.819 -25.891 1.00 63.28 95 VAL A N 1
ATOM 687 C CA . VAL A 1 95 ? -7.253 0.234 -26.748 1.00 63.28 95 VAL A CA 1
ATOM 688 C C . VAL A 1 95 ? -7.325 1.145 -27.965 1.00 63.28 95 VAL A C 1
ATOM 690 O O . VAL A 1 95 ? -7.964 2.198 -27.921 1.00 63.28 95 VAL A O 1
ATOM 693 N N . GLN A 1 96 ? -6.632 0.775 -29.047 1.00 54.59 96 GLN A N 1
ATOM 694 C CA . GLN A 1 96 ? -6.874 1.401 -30.338 1.00 54.59 96 GLN A CA 1
ATOM 695 C C . GLN A 1 96 ? -8.361 1.236 -30.634 1.00 54.59 96 GLN A C 1
ATOM 697 O O . GLN A 1 96 ? -8.841 0.151 -30.958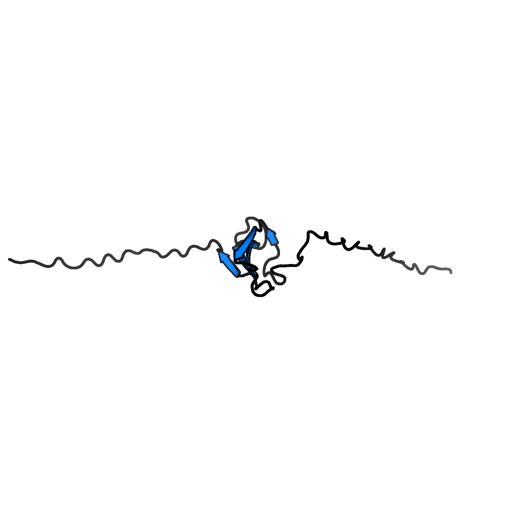 1.00 54.59 96 GLN A O 1
ATOM 702 N N . ARG A 1 97 ? -9.113 2.328 -30.495 1.00 56.97 97 ARG A N 1
ATOM 703 C CA . ARG A 1 97 ? -10.468 2.438 -31.020 1.00 56.97 97 ARG A CA 1
ATOM 704 C C . ARG A 1 97 ? -10.356 2.510 -32.539 1.00 56.97 97 ARG A C 1
ATOM 706 O O . ARG A 1 97 ? -10.580 3.558 -33.136 1.00 56.97 97 ARG A O 1
ATOM 713 N N . SER A 1 98 ? -9.994 1.400 -33.176 1.00 56.19 98 SER A N 1
ATOM 714 C CA . SER A 1 98 ? -10.304 1.191 -34.580 1.00 56.19 98 SER A CA 1
ATOM 715 C C . SER A 1 98 ? -11.823 1.136 -34.644 1.00 56.19 98 SER A C 1
ATOM 717 O O . SER A 1 98 ? -12.437 0.122 -34.321 1.00 56.19 98 SER A O 1
ATOM 719 N N . ALA A 1 99 ? -12.449 2.270 -34.953 1.00 53.53 99 ALA A N 1
ATOM 720 C CA . ALA A 1 99 ? -13.863 2.303 -35.261 1.00 53.53 99 ALA A CA 1
ATOM 721 C C . ALA A 1 99 ? -14.070 1.395 -36.477 1.00 53.53 99 ALA A C 1
ATOM 723 O O . ALA A 1 99 ? -13.801 1.789 -37.610 1.00 53.53 99 ALA A O 1
ATOM 724 N N . VAL A 1 100 ? -14.514 0.159 -36.249 1.00 55.38 100 VAL A N 1
ATOM 725 C CA . VAL A 1 100 ? -15.089 -0.656 -37.313 1.00 55.38 100 VAL A CA 1
ATOM 726 C C . VAL A 1 100 ? -16.422 0.003 -37.637 1.00 55.38 100 VAL A C 1
ATOM 728 O O . VAL A 1 100 ? -17.452 -0.297 -37.040 1.00 55.38 100 VAL A O 1
ATOM 731 N N . VAL A 1 101 ? -16.394 0.978 -38.546 1.00 55.12 101 VAL A N 1
ATOM 732 C CA . VAL A 1 101 ? -17.609 1.483 -39.177 1.00 55.12 101 VAL A CA 1
ATOM 733 C C . VAL A 1 101 ? -18.073 0.378 -40.110 1.00 55.12 101 VAL A C 1
ATOM 735 O O . VAL A 1 101 ? -17.685 0.312 -41.274 1.00 55.12 101 VAL A O 1
ATOM 738 N N . GLN A 1 102 ? -18.884 -0.536 -39.586 1.00 54.88 102 GLN A N 1
ATOM 739 C CA . GLN A 1 102 ? -19.647 -1.429 -40.436 1.00 54.88 102 GLN A CA 1
ATOM 740 C C . GLN A 1 102 ? -20.704 -0.570 -41.135 1.00 54.88 102 GLN A C 1
ATOM 742 O O . GLN A 1 102 ? -21.739 -0.236 -40.559 1.00 54.88 102 GLN A O 1
ATOM 747 N N . VAL A 1 103 ? -20.411 -0.149 -42.367 1.00 60.47 103 VAL A N 1
ATOM 748 C CA . VAL A 1 103 ? -21.390 0.513 -43.232 1.00 60.47 103 VAL A CA 1
ATOM 749 C C . VAL A 1 103 ? -22.461 -0.522 -43.555 1.00 60.47 103 VAL A C 1
ATOM 751 O O . VAL A 1 103 ? -22.269 -1.390 -44.405 1.00 60.47 103 VAL A O 1
ATOM 754 N N . LEU A 1 104 ? -23.583 -0.466 -42.840 1.00 52.31 104 LEU A N 1
ATOM 755 C CA . LEU A 1 104 ? -24.753 -1.253 -43.199 1.00 52.31 104 LEU A CA 1
ATOM 756 C C . LEU A 1 104 ? -25.304 -0.723 -44.535 1.00 52.31 104 LEU A C 1
ATOM 758 O O . LEU A 1 104 ? -25.387 0.498 -44.715 1.00 52.31 104 LEU A O 1
ATOM 762 N N . PRO A 1 105 ? -25.672 -1.601 -45.485 1.00 54.59 105 PRO A N 1
ATOM 763 C CA . PRO A 1 105 ? -26.278 -1.168 -46.735 1.00 54.59 105 PRO A CA 1
ATOM 764 C C . PRO A 1 105 ?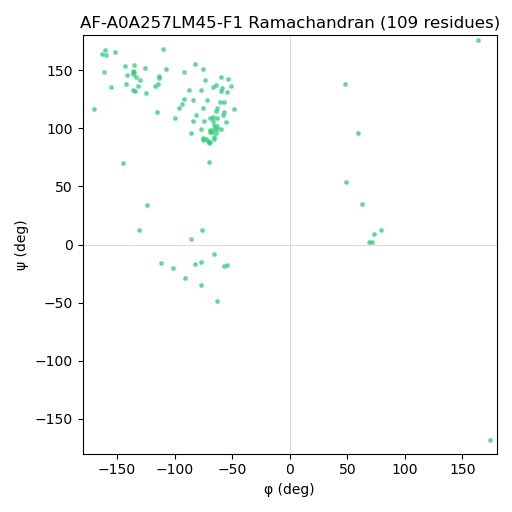 -27.568 -0.395 -46.439 1.00 54.59 105 PRO A C 1
ATOM 766 O O . PRO A 1 105 ? -28.374 -0.809 -45.603 1.00 54.59 105 PRO A O 1
ATOM 769 N N . LYS A 1 106 ? -27.759 0.749 -47.111 1.00 55.06 106 LYS A N 1
ATOM 770 C CA . LYS A 1 106 ? -28.981 1.553 -46.985 1.00 55.06 106 LYS A CA 1
ATOM 771 C C . LYS A 1 106 ? -30.182 0.688 -47.361 1.00 55.06 106 LYS A C 1
ATOM 773 O O . LYS A 1 106 ? -30.348 0.340 -48.527 1.00 55.06 106 LYS A O 1
ATOM 778 N N . GLY A 1 107 ? -31.018 0.365 -46.378 1.00 49.22 107 GLY A N 1
ATOM 779 C CA . GLY A 1 107 ? -32.306 -0.266 -46.623 1.00 49.22 107 GLY A CA 1
ATOM 780 C C . GLY A 1 107 ? -33.172 0.651 -47.483 1.00 49.22 107 GLY A C 1
ATOM 781 O O . GLY A 1 107 ? -33.425 1.801 -47.123 1.00 49.22 107 GLY A O 1
ATOM 782 N N . THR A 1 108 ? -33.611 0.153 -48.634 1.00 59.47 108 THR A N 1
ATOM 783 C CA . THR A 1 108 ? -34.659 0.786 -49.432 1.00 59.47 108 THR A CA 1
ATOM 784 C C . THR A 1 108 ? -35.980 0.646 -48.686 1.00 59.47 108 THR A C 1
ATOM 786 O O . THR A 1 108 ? -36.625 -0.397 -48.763 1.00 59.47 108 THR A O 1
ATOM 789 N N . TYR A 1 109 ? -36.394 1.685 -47.964 1.00 47.72 109 TYR A N 1
ATOM 790 C CA . TYR A 1 109 ? -37.794 1.808 -47.566 1.00 47.72 109 TYR A CA 1
ATOM 791 C C . TYR A 1 109 ? -38.588 2.284 -48.784 1.00 47.72 109 TYR A C 1
ATOM 793 O O . TYR A 1 109 ? -38.555 3.457 -49.156 1.00 47.72 109 TYR A O 1
ATOM 801 N N . GLY A 1 110 ? -39.235 1.331 -49.453 1.00 51.97 110 GLY A N 1
ATOM 802 C CA . GLY A 1 110 ? -40.219 1.574 -50.499 1.00 51.97 110 GLY A CA 1
ATOM 803 C C . GLY A 1 110 ? -41.629 1.524 -49.912 1.00 51.97 110 GLY A C 1
ATOM 804 O O . GLY A 1 110 ? -42.004 0.487 -49.385 1.00 51.97 110 GLY A O 1
ATOM 805 N N . LYS A 1 111 ? -42.304 2.678 -50.011 1.00 44.44 111 LYS A N 1
ATOM 806 C CA . LYS A 1 111 ? -43.741 3.020 -49.918 1.00 44.44 111 LYS A CA 1
ATOM 807 C C . LYS A 1 111 ? -44.696 2.134 -49.119 1.00 44.44 111 LYS A C 1
ATOM 809 O O . LYS A 1 111 ? -44.955 0.992 -49.544 1.00 44.44 111 LYS A O 1
#

Sequence (111 aa):
MKNTLLLLLALVSPSLSAAAVPSPAVLSSGFINEGAPYPSCHASTIVETAPGRLVAAWFGGTAERNPDVGIWVARHEGGRWLPGVEVANGVELQVQRSAVVQVLPKGTYGK

Secondary structure (DSSP, 8-state):
-------------------PPPPTT------S-TT-SSSEEEEEEEEEEETTEEEEEEEEESSTT-TT-EEEEEEEETTEEPPPEEEE-S---------------------

pLDDT: mean 81.13, std 19.05, range [41.28, 98.5]

Solvent-accessible surface area (backbone atoms only — not comparable to full-atom values): 7614 Å² total; per-residue (Å²): 136,81,86,79,89,82,80,83,77,76,82,78,71,81,76,78,77,76,75,76,79,77,55,92,85,61,88,77,86,82,80,67,52,92,77,58,98,44,87,32,75,47,85,68,49,75,47,76,82,48,96,83,28,37,41,35,39,31,39,38,14,77,45,94,92,42,85,69,41,23,39,31,39,31,42,29,56,92,89,39,65,40,76,61,40,80,78,44,58,87,79,74,83,81,74,76,79,73,78,79,77,77,79,72,79,82,77,82,84,74,132

Foldseek 3Di:
DDDDDDPPPPPPPPPPPPPPDDDPPDPDDDDQAPPAPADDWDDKDKDDPDVQKMKIKIWGHHDPPDLQIFIWMWIGDPNGIDHIDGPGRPDDPPPPPPPPPPPDPDDPPDD

Mean predicted aligned error: 14.35 Å